Protein AF-A0A4Q1K8P4-F1 (afdb_monomer)

pLDDT: mean 88.23, std 8.04, range [48.81, 95.5]

Secondary structure (DSSP, 8-state):
--HHHHHHHHHHHHHHHS--SS--SSSS---GGGGS-HHHHHHHHHHHHHHHHHHHHHHHHHHHHHHHTT--THHHHHTHHHHHHHHHHHHHHHHHHHHHTT--

Structure (mmCIF, N/CA/C/O backbone):
data_AF-A0A4Q1K8P4-F1
#
_entry.id   AF-A0A4Q1K8P4-F1
#
loop_
_atom_site.group_PDB
_atom_site.id
_atom_site.type_symbol
_atom_site.label_atom_id
_atom_site.label_alt_id
_atom_site.label_comp_id
_atom_site.label_asym_id
_atom_site.label_entity_id
_atom_site.label_seq_id
_atom_site.pdbx_PDB_ins_code
_atom_site.Cartn_x
_atom_site.Cartn_y
_atom_site.Cartn_z
_atom_site.occupancy
_atom_site.B_iso_or_equiv
_atom_site.auth_seq_id
_atom_site.auth_comp_id
_atom_site.auth_asym_id
_atom_site.auth_atom_id
_atom_site.pdbx_PDB_model_num
ATOM 1 N N . MET A 1 1 ? -14.483 -2.656 16.890 1.00 66.88 1 MET A N 1
ATOM 2 C CA . MET A 1 1 ? -13.402 -3.298 16.114 1.00 66.88 1 MET A CA 1
ATOM 3 C C . MET A 1 1 ? -13.846 -3.547 14.675 1.00 66.88 1 MET A C 1
ATOM 5 O O . MET A 1 1 ? -14.722 -4.376 14.443 1.00 66.88 1 MET A O 1
ATOM 9 N N . SER A 1 2 ? -13.265 -2.844 13.701 1.00 81.88 2 SER A N 1
ATOM 10 C CA . SER A 1 2 ? -13.647 -2.989 12.286 1.00 81.88 2 SER A CA 1
ATOM 11 C C . SER A 1 2 ? -13.093 -4.273 11.644 1.00 81.88 2 SER A C 1
ATOM 13 O O . SER A 1 2 ? -11.903 -4.359 11.332 1.00 81.88 2 SER A O 1
ATOM 15 N N . THR A 1 3 ? -13.961 -5.258 11.383 1.00 87.44 3 THR A N 1
ATOM 16 C CA . THR A 1 3 ? -13.620 -6.514 10.677 1.00 87.44 3 THR A CA 1
ATOM 17 C C . THR A 1 3 ? -12.999 -6.259 9.301 1.00 87.44 3 THR A C 1
ATOM 19 O O . THR A 1 3 ? -12.115 -6.999 8.871 1.00 87.44 3 THR A O 1
ATOM 22 N N . LEU A 1 4 ? -13.402 -5.173 8.632 1.00 90.56 4 LEU A N 1
ATOM 23 C CA . LEU A 1 4 ? -12.837 -4.755 7.350 1.00 90.56 4 LEU A CA 1
ATOM 24 C C . LEU A 1 4 ? -11.342 -4.425 7.462 1.00 90.56 4 LEU A C 1
ATOM 26 O O . LEU A 1 4 ? -10.559 -4.878 6.634 1.00 90.56 4 LEU A O 1
ATOM 30 N N . LEU A 1 5 ? -10.928 -3.669 8.485 1.00 90.88 5 LEU A N 1
ATOM 31 C CA . LEU A 1 5 ? -9.518 -3.300 8.670 1.00 90.88 5 LEU A CA 1
ATOM 32 C C . LEU A 1 5 ? -8.650 -4.526 8.968 1.00 90.88 5 LEU A C 1
ATOM 34 O O . LEU A 1 5 ? -7.538 -4.625 8.454 1.00 90.88 5 LEU A O 1
ATOM 38 N N . VAL A 1 6 ? -9.181 -5.482 9.736 1.00 91.62 6 VAL A N 1
ATOM 39 C CA . VAL A 1 6 ? -8.511 -6.764 9.998 1.00 91.62 6 VAL A CA 1
ATOM 40 C C . VAL A 1 6 ? -8.325 -7.548 8.699 1.00 91.62 6 VAL A C 1
ATOM 42 O O . VAL A 1 6 ? -7.225 -8.026 8.425 1.00 91.62 6 VAL A O 1
ATOM 45 N N . PHE A 1 7 ? -9.367 -7.636 7.869 1.00 93.81 7 PHE A N 1
ATOM 46 C CA . PHE A 1 7 ? -9.288 -8.304 6.571 1.00 93.81 7 PHE A CA 1
ATOM 47 C C . PHE A 1 7 ? -8.279 -7.627 5.630 1.00 93.81 7 PHE A C 1
ATOM 49 O O . PHE A 1 7 ? -7.440 -8.306 5.042 1.00 93.81 7 PHE A O 1
ATOM 56 N N . LEU A 1 8 ? -8.307 -6.294 5.527 1.00 93.44 8 LEU A N 1
ATOM 57 C CA . LEU A 1 8 ? -7.380 -5.524 4.691 1.00 93.44 8 LEU A CA 1
ATOM 58 C C . LEU A 1 8 ? -5.923 -5.676 5.148 1.00 93.44 8 LEU A C 1
ATOM 60 O O . LEU A 1 8 ? -5.029 -5.847 4.317 1.00 93.44 8 LEU A O 1
ATOM 64 N N . PHE A 1 9 ? -5.678 -5.664 6.459 1.00 93.56 9 PHE A N 1
ATOM 65 C CA . PHE A 1 9 ? -4.350 -5.912 7.014 1.00 93.56 9 PHE A CA 1
ATOM 66 C C . PHE A 1 9 ? -3.881 -7.353 6.764 1.00 93.56 9 PHE A C 1
ATOM 68 O O . PHE A 1 9 ? -2.738 -7.578 6.371 1.00 93.56 9 PHE A O 1
ATOM 75 N N . GLY A 1 10 ? -4.766 -8.339 6.929 1.00 93.75 10 GLY A N 1
ATOM 76 C CA . GLY A 1 10 ? -4.469 -9.730 6.583 1.00 93.75 10 GLY A CA 1
ATOM 77 C C . GLY A 1 10 ? -4.125 -9.891 5.101 1.00 93.75 10 GLY A C 1
ATOM 78 O O . GLY A 1 10 ? -3.141 -10.541 4.756 1.00 93.75 10 GLY A O 1
ATOM 79 N N . PHE A 1 11 ? -4.873 -9.232 4.217 1.00 92.38 11 PHE A N 1
ATOM 80 C CA . PHE A 1 11 ? -4.609 -9.236 2.780 1.00 92.38 11 PHE A CA 1
ATOM 81 C C . PHE A 1 11 ? -3.239 -8.634 2.429 1.00 92.38 11 PHE A C 1
ATOM 83 O O . PHE A 1 11 ? -2.492 -9.223 1.644 1.00 92.38 11 PHE A O 1
ATOM 90 N N . SER A 1 12 ? -2.857 -7.503 3.034 1.00 93.38 12 SER A N 1
ATOM 91 C CA . SER A 1 12 ? -1.531 -6.909 2.807 1.00 93.38 12 SER A CA 1
ATOM 92 C C . SER A 1 12 ? -0.394 -7.768 3.368 1.00 93.38 12 SER A C 1
ATOM 94 O O . SER A 1 12 ? 0.686 -7.816 2.776 1.00 93.38 12 SER A O 1
ATOM 96 N N . LEU A 1 13 ? -0.641 -8.523 4.438 1.00 94.12 13 LEU A N 1
ATOM 97 C CA . LEU A 1 13 ? 0.300 -9.517 4.947 1.00 94.12 13 LEU A CA 1
ATOM 98 C C . LEU A 1 13 ? 0.497 -10.675 3.955 1.00 94.12 13 LEU A C 1
ATOM 100 O O . LEU A 1 13 ? 1.634 -11.060 3.693 1.00 94.12 13 LEU A O 1
ATOM 104 N N . VAL A 1 14 ? -0.577 -11.183 3.341 1.00 92.94 14 VAL A N 1
ATOM 105 C CA . VAL A 1 14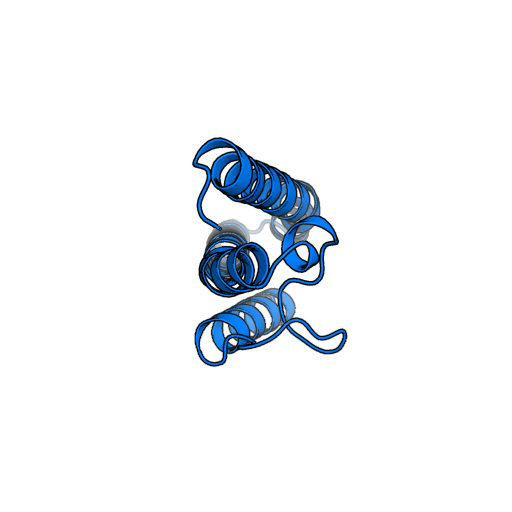 ? -0.482 -12.210 2.285 1.00 92.94 14 VAL A CA 1
ATOM 106 C C . VAL A 1 14 ? 0.332 -11.690 1.098 1.00 92.94 14 VAL A C 1
ATOM 108 O O . VAL A 1 14 ? 1.232 -12.389 0.640 1.00 92.94 14 VAL A O 1
ATOM 111 N N . LEU A 1 15 ? 0.089 -10.448 0.657 1.00 91.12 15 LEU A N 1
ATOM 112 C CA . LEU A 1 15 ? 0.889 -9.766 -0.378 1.00 91.12 15 LEU A CA 1
ATOM 113 C C . LEU A 1 15 ? 2.380 -9.697 -0.052 1.00 91.12 15 LEU A C 1
ATOM 115 O O . LEU A 1 15 ? 3.213 -9.836 -0.946 1.00 91.12 15 LEU A O 1
ATOM 119 N N . LYS A 1 16 ? 2.720 -9.505 1.221 1.00 92.12 16 LYS A N 1
ATOM 120 C CA . LYS A 1 16 ? 4.109 -9.463 1.677 1.00 92.12 16 LYS A CA 1
ATOM 121 C C . LYS A 1 16 ? 4.757 -10.846 1.731 1.00 92.12 16 LYS A C 1
ATOM 123 O O . LYS A 1 16 ? 5.934 -10.971 1.406 1.00 92.12 16 LYS A O 1
ATOM 128 N N . LEU A 1 17 ? 4.020 -11.861 2.181 1.00 91.88 17 LEU A N 1
ATOM 129 C CA . LEU A 1 17 ? 4.542 -13.218 2.371 1.00 91.88 17 LEU A CA 1
ATOM 130 C C . LEU A 1 17 ? 4.654 -13.998 1.062 1.00 91.88 17 LEU A C 1
ATOM 132 O O . LEU A 1 17 ? 5.549 -14.827 0.919 1.00 91.88 17 LEU A O 1
ATOM 136 N N . ILE A 1 18 ? 3.755 -13.738 0.114 1.00 91.25 18 ILE A N 1
ATOM 137 C CA . ILE A 1 18 ? 3.688 -14.444 -1.165 1.00 91.25 18 ILE A CA 1
ATOM 138 C C . ILE A 1 18 ? 3.759 -13.406 -2.293 1.00 91.25 18 ILE A C 1
ATOM 140 O O . ILE A 1 18 ? 2.781 -13.216 -3.009 1.00 91.25 18 ILE A O 1
ATOM 144 N N . PRO A 1 19 ? 4.884 -12.686 -2.471 1.00 88.19 19 PRO A N 1
ATOM 145 C CA . PRO A 1 19 ? 4.977 -11.666 -3.506 1.00 88.19 19 PRO A CA 1
ATOM 146 C C . PRO A 1 19 ? 4.897 -12.305 -4.896 1.00 88.19 19 PRO A C 1
ATOM 148 O O . PRO A 1 19 ? 5.508 -13.342 -5.171 1.00 88.19 19 PRO A O 1
ATOM 151 N N . ALA A 1 20 ? 4.173 -11.663 -5.812 1.00 86.00 20 ALA A N 1
ATOM 152 C CA . ALA A 1 20 ? 4.107 -12.129 -7.189 1.00 86.00 20 ALA A CA 1
ATOM 153 C C . ALA A 1 20 ? 5.486 -12.021 -7.859 1.00 86.00 20 ALA A C 1
ATOM 155 O O . ALA A 1 20 ? 6.020 -10.929 -8.033 1.00 86.00 20 ALA A O 1
ATOM 156 N N . SER A 1 21 ? 6.050 -13.147 -8.289 1.00 79.00 21 SER A N 1
ATOM 157 C CA . SER A 1 21 ? 7.406 -13.200 -8.853 1.00 79.00 21 SER A CA 1
ATOM 158 C C . SER A 1 21 ? 7.518 -12.642 -10.274 1.00 79.00 21 SER A C 1
ATOM 160 O O . SER A 1 21 ? 8.602 -12.222 -10.676 1.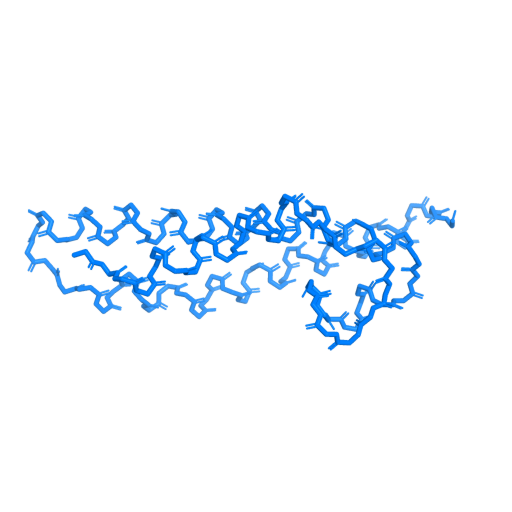00 79.00 21 SER A O 1
ATOM 162 N N . LYS A 1 22 ? 6.413 -12.632 -11.031 1.00 81.75 22 LYS A N 1
ATOM 163 C CA . LYS A 1 22 ? 6.341 -12.144 -12.415 1.00 81.75 22 LYS A CA 1
ATOM 164 C C . LYS A 1 22 ? 5.116 -11.244 -12.623 1.00 81.75 22 LYS A C 1
ATOM 166 O O . LYS A 1 22 ? 4.081 -11.510 -11.993 1.00 81.75 22 LYS A O 1
ATOM 171 N N . PRO A 1 23 ? 5.204 -10.254 -13.537 1.00 83.06 23 PRO A N 1
ATOM 172 C CA . PRO A 1 23 ? 4.064 -9.483 -14.008 1.00 83.06 23 PRO A CA 1
ATOM 173 C C . PRO A 1 23 ? 2.924 -10.406 -14.399 1.00 83.06 23 PRO A C 1
ATOM 175 O O . PRO A 1 23 ? 3.078 -11.313 -15.215 1.00 83.06 23 PRO A O 1
ATOM 178 N N . ASN A 1 24 ? 1.783 -10.186 -13.772 1.00 83.38 24 ASN A N 1
ATOM 179 C CA . ASN A 1 24 ? 0.553 -10.901 -14.056 1.00 83.38 24 ASN A CA 1
ATOM 180 C C . ASN A 1 24 ? -0.626 -9.947 -13.855 1.00 83.38 24 ASN A C 1
ATOM 182 O O . ASN A 1 24 ? -0.452 -8.850 -13.325 1.00 83.38 24 ASN A O 1
ATOM 186 N N . TYR A 1 25 ? -1.820 -10.370 -14.261 1.00 80.25 25 TYR A N 1
ATOM 187 C CA . TYR A 1 25 ? -3.048 -9.576 -14.142 1.00 80.25 25 TYR A CA 1
ATOM 188 C C . TYR A 1 25 ? -3.956 -10.011 -12.983 1.00 80.25 25 TYR A C 1
ATOM 190 O O . TYR A 1 25 ? -5.028 -9.443 -12.811 1.00 80.25 25 TYR A O 1
ATOM 198 N N . PHE A 1 26 ? -3.547 -11.007 -12.194 1.00 79.50 26 PHE A N 1
ATOM 199 C CA . PHE A 1 26 ? -4.404 -11.659 -11.203 1.00 79.50 26 PHE A CA 1
ATOM 200 C C . PHE A 1 26 ? -4.160 -11.169 -9.774 1.00 79.50 26 PHE A C 1
ATOM 202 O O . PHE A 1 26 ? -5.102 -11.076 -8.993 1.00 79.50 26 PHE A O 1
ATOM 209 N N . TYR A 1 27 ? -2.909 -10.885 -9.405 1.00 82.56 27 TYR A N 1
ATOM 210 C CA . TYR A 1 27 ? -2.537 -10.649 -8.012 1.00 82.56 27 TYR A CA 1
ATOM 211 C C . TYR A 1 27 ? -1.267 -9.799 -7.861 1.00 82.56 27 TYR A C 1
ATOM 213 O O . TYR A 1 27 ? -0.374 -9.829 -8.710 1.00 82.56 27 TYR A O 1
ATOM 221 N N . GLY A 1 28 ? -1.193 -9.035 -6.769 1.00 85.00 28 GLY A N 1
ATOM 222 C CA . GLY A 1 28 ? -0.102 -8.110 -6.466 1.00 85.00 28 GLY A CA 1
ATOM 223 C C . GLY A 1 28 ? -0.489 -6.642 -6.656 1.00 85.00 28 GLY A C 1
ATOM 224 O O . GLY A 1 28 ? -1.650 -6.302 -6.867 1.00 85.00 28 GLY A O 1
ATOM 225 N N . TYR A 1 29 ? 0.496 -5.754 -6.608 1.00 85.50 29 TYR A N 1
ATOM 226 C CA . TYR A 1 29 ? 0.369 -4.365 -7.035 1.00 85.50 29 TYR A CA 1
ATOM 227 C C . TYR A 1 29 ? 0.281 -4.283 -8.568 1.00 85.50 29 TYR A C 1
ATOM 229 O O . TYR A 1 29 ? 1.204 -4.694 -9.268 1.00 85.50 29 TYR A O 1
ATOM 237 N N . GLN A 1 30 ? -0.850 -3.804 -9.089 1.00 87.50 30 GLN A N 1
ATOM 238 C CA . GLN A 1 30 ? -1.251 -3.991 -10.494 1.00 87.50 30 GLN A CA 1
ATOM 239 C C . GLN A 1 30 ? -1.151 -2.732 -11.370 1.00 87.50 30 GLN A C 1
ATOM 241 O O . GLN A 1 30 ? -1.553 -2.770 -12.535 1.00 87.50 30 GLN A O 1
ATOM 246 N N . LEU A 1 31 ? -0.636 -1.626 -10.831 1.00 85.25 31 LEU A N 1
ATOM 247 C CA . LEU A 1 31 ? -0.557 -0.359 -11.556 1.00 85.25 31 LEU A CA 1
ATOM 248 C C . LEU A 1 31 ? 0.398 -0.431 -12.753 1.00 85.25 31 LEU A C 1
ATOM 250 O O . LEU A 1 31 ? 1.356 -1.205 -12.760 1.00 85.25 31 LEU A O 1
ATOM 254 N N . GLY A 1 32 ? 0.101 0.366 -13.785 1.00 82.38 32 GLY A N 1
ATOM 255 C CA . GLY A 1 32 ? 0.814 0.328 -15.066 1.00 82.38 32 GLY A CA 1
ATOM 256 C C . GLY A 1 32 ? 2.316 0.572 -14.919 1.00 82.38 32 GLY A C 1
ATOM 257 O O . GLY A 1 32 ? 3.108 -0.158 -15.510 1.00 82.38 32 GLY A O 1
ATOM 258 N N . SER A 1 33 ? 2.700 1.505 -14.047 1.00 83.56 33 SER A N 1
ATOM 259 C CA . SER A 1 33 ? 4.089 1.820 -13.683 1.00 83.56 33 SER A CA 1
ATOM 260 C C . SER A 1 33 ? 4.874 0.606 -13.173 1.00 83.56 33 SER A C 1
ATOM 262 O O . SER A 1 33 ? 6.054 0.450 -13.474 1.00 83.56 33 SER A O 1
ATOM 264 N N . ALA A 1 34 ? 4.224 -0.311 -12.454 1.00 85.06 34 ALA A N 1
ATOM 265 C CA . ALA A 1 34 ? 4.857 -1.525 -11.946 1.00 85.06 34 ALA A CA 1
ATOM 266 C C . ALA A 1 34 ? 5.035 -2.617 -13.010 1.00 85.06 34 ALA A C 1
ATOM 268 O O . ALA A 1 34 ? 5.819 -3.541 -12.812 1.00 85.06 34 ALA A O 1
ATOM 269 N N . LYS A 1 35 ? 4.308 -2.543 -14.129 1.00 86.94 35 LYS A N 1
ATOM 270 C CA . LYS A 1 35 ? 4.346 -3.547 -15.206 1.00 86.94 35 LYS A CA 1
ATOM 271 C C . LYS A 1 35 ? 5.317 -3.196 -16.335 1.00 86.94 35 LYS A C 1
ATOM 273 O O . LYS A 1 35 ? 5.434 -3.980 -17.271 1.00 86.94 35 LYS A O 1
ATOM 278 N N . VAL A 1 36 ? 6.009 -2.058 -16.242 1.00 86.88 36 VAL A N 1
ATOM 279 C CA . VAL A 1 36 ? 6.953 -1.568 -17.263 1.00 86.88 36 VAL A CA 1
ATOM 280 C C . VAL A 1 36 ? 8.128 -2.527 -17.459 1.00 86.88 36 VAL A C 1
ATOM 282 O O . VAL A 1 36 ? 8.496 -2.828 -18.589 1.00 86.88 36 VAL A O 1
ATOM 285 N N . SER A 1 37 ? 8.696 -3.054 -16.371 1.00 86.56 37 SER A N 1
ATOM 286 C CA . SER A 1 37 ? 9.785 -4.033 -16.428 1.00 86.56 37 SER A CA 1
ATOM 287 C C . SER A 1 37 ? 9.708 -5.045 -15.282 1.00 86.56 37 SER A C 1
ATOM 289 O O . SER A 1 37 ? 8.979 -4.861 -14.305 1.00 86.56 37 SER A O 1
ATOM 291 N N . GLN A 1 38 ? 10.482 -6.132 -15.376 1.00 87.88 38 GLN A N 1
ATOM 292 C CA . GLN A 1 38 ? 10.603 -7.114 -14.287 1.00 87.88 38 GLN A CA 1
ATOM 293 C C . GLN A 1 38 ? 11.167 -6.483 -13.006 1.00 87.88 38 GLN A C 1
ATOM 295 O O . GLN A 1 38 ? 10.780 -6.879 -11.906 1.00 87.88 38 GLN A O 1
ATOM 300 N N . VAL A 1 39 ? 12.059 -5.498 -13.141 1.00 87.88 39 VAL A N 1
ATOM 301 C CA . VAL A 1 39 ? 12.642 -4.761 -12.013 1.00 87.88 39 VAL A CA 1
ATOM 302 C C . VAL A 1 39 ? 11.568 -3.930 -11.312 1.00 87.88 39 VAL A C 1
ATOM 304 O O . VAL A 1 39 ? 11.378 -4.077 -10.102 1.00 87.88 39 VAL A O 1
ATOM 307 N N . HIS A 1 40 ? 10.789 -3.154 -12.075 1.00 89.00 40 HIS A N 1
ATOM 308 C CA . HIS A 1 40 ? 9.646 -2.391 -11.558 1.00 89.00 40 HIS A CA 1
ATOM 309 C C . HIS A 1 40 ? 8.663 -3.291 -10.822 1.00 89.00 40 HIS A C 1
ATOM 311 O O . HIS A 1 40 ? 8.234 -2.977 -9.711 1.00 89.00 40 HIS A O 1
ATOM 317 N N . TRP A 1 41 ? 8.363 -4.447 -11.409 1.00 90.81 41 TRP A N 1
ATOM 318 C CA . TRP A 1 41 ? 7.449 -5.409 -10.823 1.00 90.81 41 TRP A CA 1
ATOM 319 C C . TRP A 1 41 ? 7.956 -5.929 -9.481 1.00 90.81 41 TRP A C 1
ATOM 321 O O . TRP A 1 41 ? 7.243 -5.854 -8.481 1.00 90.81 41 TRP A O 1
ATOM 331 N N . LYS A 1 42 ? 9.202 -6.413 -9.427 1.00 90.56 42 LYS A N 1
ATOM 332 C CA . LYS A 1 42 ? 9.802 -6.942 -8.193 1.00 90.56 42 LYS A CA 1
ATOM 333 C C . LYS A 1 42 ? 9.835 -5.896 -7.085 1.00 90.56 42 LYS A C 1
ATOM 335 O O . LYS A 1 42 ? 9.453 -6.197 -5.955 1.00 90.56 42 LYS A O 1
ATOM 340 N N . ILE A 1 43 ? 10.247 -4.670 -7.405 1.00 91.31 43 ILE A N 1
ATOM 341 C CA . ILE A 1 43 ? 10.278 -3.566 -6.438 1.00 91.31 43 ILE A CA 1
ATOM 342 C C . ILE A 1 43 ? 8.862 -3.248 -5.966 1.00 91.31 43 ILE A C 1
ATOM 344 O O . ILE A 1 43 ? 8.629 -3.113 -4.763 1.00 91.31 43 ILE A O 1
ATOM 348 N N . ALA A 1 44 ? 7.902 -3.186 -6.887 1.00 92.56 44 ALA A N 1
ATOM 349 C CA . ALA A 1 44 ? 6.533 -2.865 -6.544 1.00 92.56 44 ALA A CA 1
ATOM 350 C C . ALA A 1 44 ? 5.916 -3.898 -5.593 1.00 92.56 44 ALA A C 1
ATOM 352 O O . ALA A 1 44 ? 5.336 -3.523 -4.574 1.00 92.56 44 ALA A O 1
ATOM 353 N N . GLN A 1 45 ? 6.096 -5.192 -5.876 1.00 93.19 45 GLN A N 1
ATOM 354 C CA . GLN A 1 45 ? 5.596 -6.266 -5.014 1.00 93.19 45 GLN A CA 1
ATOM 355 C C . GLN A 1 45 ? 6.330 -6.353 -3.673 1.00 93.19 45 GLN A C 1
ATOM 357 O O . GLN A 1 45 ? 5.734 -6.773 -2.689 1.00 93.19 45 GLN A O 1
ATOM 362 N N . ALA A 1 46 ? 7.595 -5.936 -3.597 1.00 91.69 46 ALA A N 1
ATOM 363 C CA . ALA A 1 46 ? 8.336 -5.909 -2.337 1.00 91.69 46 ALA A CA 1
ATOM 364 C C . ALA A 1 46 ? 7.929 -4.732 -1.432 1.00 91.69 46 ALA A C 1
ATOM 366 O O . ALA A 1 46 ? 7.943 -4.849 -0.205 1.00 91.69 46 ALA A O 1
ATOM 367 N N . VAL A 1 47 ? 7.584 -3.583 -2.022 1.00 92.62 47 VAL A N 1
ATOM 368 C CA . VAL A 1 47 ? 7.377 -2.326 -1.285 1.00 92.62 47 VAL A CA 1
ATOM 369 C C . VAL A 1 47 ? 5.901 -2.039 -1.014 1.00 92.62 47 VAL A C 1
ATOM 371 O O . VAL A 1 47 ? 5.560 -1.687 0.118 1.00 92.62 47 VAL A O 1
ATOM 374 N N . ALA A 1 48 ? 5.016 -2.227 -1.997 1.00 93.62 48 ALA A N 1
ATOM 375 C CA . ALA A 1 48 ? 3.594 -1.902 -1.862 1.00 93.62 48 ALA A CA 1
ATOM 376 C C . ALA A 1 48 ? 2.916 -2.568 -0.650 1.00 93.62 48 ALA A C 1
ATOM 378 O O . ALA A 1 48 ? 2.176 -1.873 0.054 1.00 93.62 48 ALA A O 1
ATOM 379 N N . PRO A 1 49 ? 3.183 -3.851 -0.322 1.00 94.50 49 PRO A N 1
ATOM 380 C CA . PRO A 1 49 ? 2.572 -4.482 0.844 1.00 94.50 49 PRO A CA 1
ATOM 381 C C . PRO A 1 49 ? 2.940 -3.776 2.150 1.00 94.50 49 PRO A C 1
ATOM 383 O O . PRO A 1 49 ? 2.091 -3.643 3.023 1.00 94.50 49 PRO A O 1
ATOM 386 N N . ASN A 1 50 ? 4.163 -3.248 2.273 1.00 95.12 50 ASN A N 1
ATOM 387 C CA . ASN A 1 50 ? 4.582 -2.512 3.469 1.00 95.12 50 ASN A CA 1
ATOM 388 C C . ASN A 1 50 ? 3.812 -1.196 3.623 1.00 95.12 50 ASN A C 1
ATOM 390 O O . ASN A 1 50 ? 3.389 -0.868 4.729 1.00 95.12 50 ASN A O 1
ATOM 394 N N . TYR A 1 51 ? 3.590 -0.462 2.529 1.00 95.06 51 TYR A N 1
ATOM 395 C CA . TYR A 1 51 ? 2.786 0.761 2.567 1.00 95.06 51 TYR A CA 1
ATOM 396 C C . TYR A 1 51 ? 1.318 0.480 2.899 1.00 95.06 51 TYR A C 1
ATOM 398 O O . TYR A 1 51 ? 0.725 1.199 3.702 1.00 95.06 51 TYR A O 1
ATOM 406 N N . LEU A 1 52 ? 0.748 -0.596 2.353 1.00 94.69 52 LEU A N 1
ATOM 407 C CA . LEU A 1 52 ? -0.613 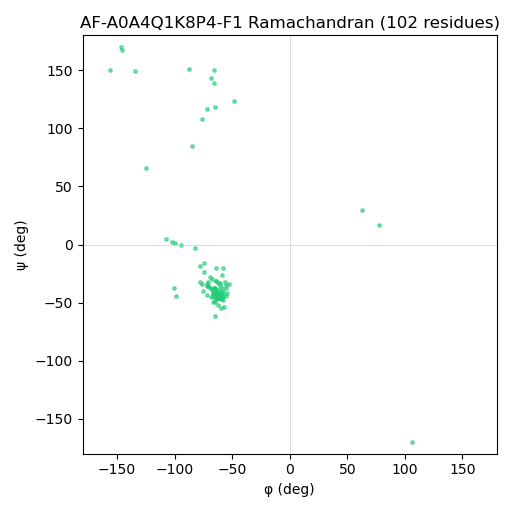-1.025 2.680 1.00 94.69 52 LEU A CA 1
ATOM 408 C C . LEU A 1 52 ? -0.732 -1.483 4.139 1.00 94.69 52 LEU A C 1
ATOM 410 O O . LEU A 1 52 ? -1.660 -1.081 4.832 1.00 94.69 52 LEU A O 1
ATOM 414 N N . MET A 1 53 ? 0.222 -2.273 4.637 1.00 95.00 53 MET A N 1
ATOM 415 C CA . MET A 1 53 ? 0.283 -2.666 6.049 1.00 95.00 53 MET A CA 1
ATOM 416 C C . MET A 1 53 ? 0.393 -1.452 6.973 1.00 95.00 53 MET A C 1
ATOM 418 O O . MET A 1 53 ? -0.294 -1.411 7.989 1.00 95.00 53 MET A O 1
ATOM 422 N N . ALA A 1 54 ? 1.219 -0.460 6.629 1.00 95.50 54 ALA A N 1
ATOM 423 C CA . ALA A 1 54 ? 1.348 0.767 7.410 1.00 95.50 54 ALA A CA 1
ATOM 424 C C . ALA A 1 54 ? 0.031 1.554 7.440 1.00 95.50 54 ALA A C 1
ATOM 426 O O . ALA A 1 54 ? -0.410 1.954 8.516 1.00 95.50 54 ALA A O 1
ATOM 427 N N . LEU A 1 55 ? -0.629 1.713 6.287 1.00 95.31 55 LEU A N 1
ATOM 428 C CA . LEU A 1 55 ? -1.932 2.369 6.192 1.00 95.31 55 LEU A CA 1
ATOM 429 C C . LEU A 1 55 ? -2.984 1.649 7.044 1.00 95.31 55 LEU A C 1
ATOM 431 O O . LEU A 1 55 ? -3.607 2.266 7.903 1.00 95.31 55 LEU A O 1
ATOM 435 N N . TYR A 1 56 ? -3.166 0.345 6.840 1.00 94.56 56 TYR A N 1
ATOM 436 C CA . TYR A 1 56 ? -4.206 -0.416 7.534 1.00 94.56 56 TYR A CA 1
ATOM 437 C C . TYR A 1 56 ? -3.907 -0.591 9.023 1.00 94.56 56 TYR A C 1
ATOM 439 O O . TYR A 1 56 ? -4.822 -0.498 9.836 1.00 94.56 56 TYR A O 1
ATOM 447 N N . GLY A 1 57 ? -2.640 -0.779 9.396 1.00 93.44 57 GLY A N 1
ATOM 448 C CA . GLY A 1 57 ? -2.210 -0.839 10.792 1.00 93.44 57 GLY A CA 1
ATOM 449 C C . GLY A 1 57 ? -2.430 0.489 11.517 1.00 93.44 57 GLY A C 1
ATOM 450 O O . GLY A 1 57 ? -2.946 0.500 12.634 1.00 93.44 57 GLY A O 1
ATOM 451 N N . PHE A 1 58 ? -2.128 1.615 10.863 1.00 93.88 58 PHE A N 1
ATOM 452 C CA . PHE A 1 58 ? -2.422 2.943 11.400 1.00 93.88 58 PHE A CA 1
ATOM 453 C C . PHE A 1 58 ? -3.931 3.180 11.535 1.00 93.88 58 PHE A C 1
ATOM 455 O O . PHE A 1 58 ? -4.391 3.576 12.605 1.00 93.88 58 PHE A O 1
ATOM 462 N N . SER A 1 59 ? -4.718 2.880 10.496 1.00 93.69 59 SER A N 1
ATOM 463 C CA . SER A 1 59 ? -6.182 2.985 10.543 1.00 93.69 59 SER A CA 1
ATOM 464 C C . SER A 1 59 ? -6.788 2.108 11.637 1.00 93.69 59 SER A C 1
ATOM 466 O O . SER A 1 59 ? -7.734 2.532 12.295 1.00 93.69 59 SER A O 1
ATOM 468 N N . PHE A 1 60 ? -6.242 0.912 11.865 1.00 91.81 60 PHE A N 1
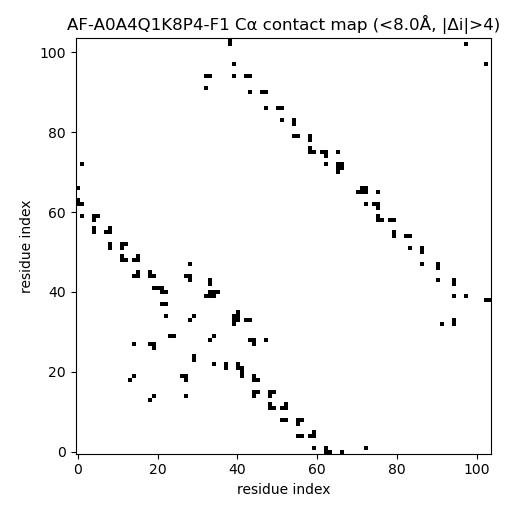ATOM 469 C CA . PHE A 1 60 ? -6.663 0.023 12.945 1.00 91.81 60 PHE A CA 1
ATOM 470 C C . PHE A 1 60 ? -6.365 0.623 14.324 1.00 91.81 60 PHE A C 1
ATOM 472 O O . PHE A 1 60 ? -7.262 0.701 15.162 1.00 91.81 60 PHE A O 1
ATOM 479 N N . GLY A 1 61 ? -5.138 1.106 14.546 1.00 91.56 61 GLY A N 1
ATOM 480 C CA . GLY A 1 61 ? -4.760 1.763 15.800 1.00 91.56 61 GLY A CA 1
ATOM 481 C C . GLY A 1 61 ? -5.596 3.014 16.081 1.00 91.56 61 GLY A C 1
ATOM 482 O O . GLY A 1 61 ? -6.061 3.209 17.203 1.00 91.56 61 GLY A O 1
ATOM 483 N N . LEU A 1 62 ? -5.858 3.825 15.052 1.00 91.88 62 LEU A N 1
ATOM 484 C CA . LEU A 1 62 ? -6.724 4.993 15.170 1.00 91.88 62 LEU A CA 1
ATOM 485 C C . LEU A 1 62 ? -8.176 4.601 15.454 1.00 91.88 62 LEU A C 1
ATOM 487 O O . LEU A 1 62 ? -8.801 5.210 16.314 1.00 91.88 62 LEU A O 1
ATOM 491 N N . ASN A 1 63 ? -8.715 3.592 14.762 1.00 92.44 63 ASN A N 1
ATOM 492 C CA . ASN A 1 63 ? -10.066 3.092 15.011 1.00 92.44 63 ASN A CA 1
ATOM 493 C C . ASN A 1 63 ? -10.217 2.638 16.464 1.00 92.44 63 ASN A C 1
ATOM 495 O O . ASN A 1 63 ? -11.154 3.064 17.131 1.00 92.44 63 ASN A O 1
ATOM 499 N N . TRP A 1 64 ? -9.264 1.853 16.968 1.00 91.19 64 TRP A N 1
ATOM 500 C CA . TRP A 1 64 ? -9.267 1.422 18.360 1.00 91.19 64 TRP A CA 1
ATOM 501 C C . TRP A 1 64 ? -9.214 2.618 19.320 1.00 91.19 64 TRP A C 1
ATOM 503 O O . TRP A 1 64 ? -10.035 2.707 20.230 1.00 91.19 64 TRP A O 1
ATOM 513 N N . PHE A 1 65 ? -8.319 3.583 19.089 1.00 92.12 65 PHE A N 1
ATOM 514 C CA . PHE A 1 65 ? -8.234 4.794 19.908 1.00 92.12 65 PHE A CA 1
ATOM 515 C C . PHE A 1 65 ? -9.546 5.595 19.912 1.00 92.12 65 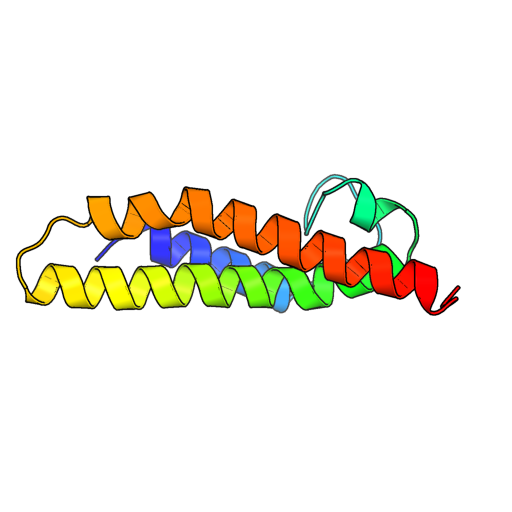PHE A C 1
ATOM 517 O O . PHE A 1 65 ? -10.026 5.986 20.975 1.00 92.12 65 PHE A O 1
ATOM 524 N N . LEU A 1 66 ? -10.157 5.806 18.746 1.00 92.19 66 LEU A N 1
ATOM 525 C CA . LEU A 1 66 ? -11.429 6.515 18.610 1.00 92.19 66 LEU A CA 1
ATOM 526 C C . LEU A 1 66 ? -12.574 5.786 19.325 1.00 92.19 66 LEU A C 1
ATOM 528 O O . LEU A 1 66 ? -13.336 6.433 20.044 1.00 92.19 66 LEU A O 1
ATOM 532 N N . GLU A 1 67 ? -12.635 4.455 19.220 1.00 90.69 67 GLU A N 1
ATOM 533 C CA . GLU A 1 67 ? -13.603 3.626 19.951 1.00 90.69 67 GLU A CA 1
ATOM 534 C C . GLU A 1 67 ? -13.457 3.809 21.472 1.00 90.69 67 GLU A C 1
ATOM 536 O O . GLU A 1 67 ? -14.460 3.993 22.160 1.00 90.69 67 GLU A O 1
ATOM 541 N N . THR A 1 68 ? -12.229 3.872 22.012 1.00 91.75 68 THR A N 1
ATOM 542 C CA . THR A 1 68 ? -12.023 4.121 23.460 1.00 91.75 68 THR A CA 1
ATOM 543 C C . THR A 1 68 ? -12.505 5.497 23.926 1.00 91.75 68 THR A C 1
ATOM 545 O O . THR A 1 68 ? -12.728 5.708 25.118 1.00 91.75 68 THR A O 1
ATOM 548 N N . LYS A 1 69 ? -12.657 6.445 22.999 1.00 92.88 69 LYS A N 1
ATOM 549 C CA . LYS A 1 69 ? -13.136 7.809 23.252 1.00 92.88 69 LYS A CA 1
ATOM 550 C C . LYS A 1 69 ? -14.616 7.995 22.903 1.00 92.88 69 LYS A C 1
ATOM 552 O O . LYS A 1 69 ? -15.127 9.098 23.070 1.00 92.88 69 LYS A O 1
ATOM 557 N N . GLY A 1 70 ? -15.299 6.941 22.449 1.00 91.81 70 GLY A N 1
ATOM 558 C CA . GLY A 1 70 ? -16.713 6.979 22.069 1.00 91.81 70 GLY A CA 1
ATOM 559 C C . GLY A 1 70 ? -16.990 7.617 20.704 1.00 91.81 70 GLY A C 1
ATOM 560 O O . GL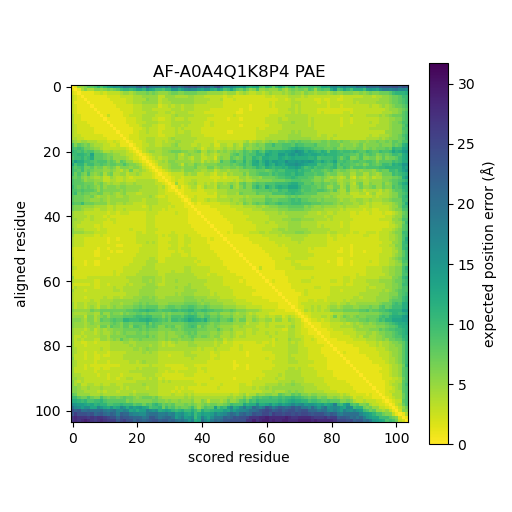Y A 1 70 ? -18.129 7.994 20.440 1.00 91.81 70 GLY A O 1
ATOM 561 N N . TYR A 1 71 ? -15.978 7.759 19.843 1.00 89.19 71 TYR A N 1
ATOM 562 C CA . TYR A 1 71 ? -16.156 8.246 18.472 1.00 89.19 71 TYR A CA 1
ATOM 563 C C . TYR A 1 71 ? -16.481 7.103 17.504 1.00 89.19 71 TYR A C 1
ATOM 565 O O . TYR A 1 71 ? -16.041 5.968 17.681 1.00 89.19 71 TYR A O 1
ATOM 573 N N . ASP A 1 72 ? -17.215 7.434 16.440 1.00 86.81 72 ASP A N 1
ATOM 574 C CA . ASP A 1 72 ? -17.589 6.488 15.389 1.00 86.81 72 ASP A CA 1
ATOM 575 C C . ASP A 1 72 ? -16.370 6.041 14.556 1.00 86.81 72 ASP A C 1
ATOM 577 O O . ASP A 1 72 ? -15.471 6.825 14.228 1.00 86.81 72 ASP A O 1
ATOM 581 N N . ALA A 1 73 ? -16.380 4.771 14.156 1.00 81.75 73 ALA A N 1
ATOM 582 C CA . ALA A 1 73 ? -15.419 4.161 13.250 1.00 81.75 73 ALA A CA 1
ATOM 583 C C . ALA A 1 73 ? -15.342 4.846 11.874 1.00 81.75 73 ALA A C 1
ATOM 585 O O . ALA A 1 73 ? -14.320 4.709 11.190 1.00 81.75 73 ALA A O 1
ATOM 586 N N . VAL A 1 74 ? -16.374 5.599 11.471 1.00 86.31 74 VAL A N 1
ATOM 587 C CA . VAL A 1 74 ? -16.433 6.297 10.177 1.00 86.31 74 VAL A CA 1
ATOM 588 C C . VAL A 1 74 ? -15.207 7.184 9.928 1.00 86.31 74 VAL A C 1
ATOM 590 O O . VAL A 1 74 ? -14.712 7.250 8.805 1.00 86.31 74 VAL A O 1
ATOM 593 N N . TRP A 1 75 ? -14.648 7.792 10.978 1.00 84.31 75 TRP A N 1
ATOM 594 C CA . TRP A 1 75 ? -13.475 8.666 10.879 1.00 84.31 75 TRP A CA 1
ATOM 595 C C . TRP A 1 75 ? -12.197 7.907 10.515 1.00 84.31 75 TRP A C 1
ATOM 597 O O . TRP A 1 75 ? -11.393 8.386 9.717 1.00 84.31 75 TRP A O 1
ATOM 607 N N . ALA A 1 76 ? -12.021 6.698 11.052 1.00 86.06 76 ALA A N 1
ATOM 608 C CA . ALA A 1 76 ? -10.886 5.851 10.702 1.00 86.06 76 ALA A CA 1
ATOM 609 C C . ALA A 1 76 ? -11.017 5.289 9.277 1.00 86.06 76 ALA A C 1
ATOM 611 O O . ALA A 1 76 ? -10.016 5.148 8.572 1.00 86.06 76 ALA A O 1
ATOM 612 N N . LEU A 1 77 ? -12.248 5.007 8.836 1.00 86.62 77 LEU A N 1
ATOM 613 C CA . LEU A 1 77 ? -12.535 4.557 7.472 1.00 86.62 77 LEU A CA 1
ATOM 614 C C . LEU A 1 77 ? -12.356 5.678 6.442 1.00 86.62 77 LEU A C 1
ATOM 616 O O . LEU A 1 77 ? -11.846 5.423 5.351 1.00 86.62 77 LEU A O 1
ATOM 620 N N . ALA A 1 78 ? -12.695 6.920 6.796 1.00 89.75 78 ALA A N 1
ATOM 621 C CA . ALA A 1 78 ? -12.510 8.085 5.934 1.00 89.75 78 ALA A CA 1
ATOM 622 C C . ALA A 1 78 ? -11.041 8.293 5.523 1.00 89.75 78 ALA A C 1
ATOM 624 O O . ALA A 1 78 ? -10.780 8.813 4.441 1.00 89.75 78 ALA A O 1
ATOM 625 N N . LEU A 1 79 ? -10.078 7.832 6.333 1.00 88.62 79 LEU A N 1
ATOM 626 C CA . LEU A 1 79 ? -8.647 7.903 6.018 1.00 88.62 79 LEU A CA 1
ATOM 627 C C . LEU A 1 79 ? -8.181 6.895 4.963 1.00 88.62 79 LEU A C 1
ATOM 629 O O . LEU A 1 79 ? -7.098 7.071 4.405 1.00 88.62 79 LEU A O 1
ATOM 633 N N . LEU A 1 80 ? -8.967 5.861 4.652 1.00 91.69 80 LEU A N 1
ATOM 634 C CA . LEU A 1 80 ? -8.567 4.856 3.665 1.00 91.69 80 LEU A CA 1
ATOM 635 C C . LEU A 1 80 ? -8.450 5.456 2.258 1.00 91.69 80 LEU A C 1
ATOM 637 O O . LEU A 1 80 ? -7.524 5.115 1.526 1.00 91.69 80 LEU A O 1
ATOM 641 N N . LEU A 1 81 ? -9.332 6.386 1.886 1.00 92.12 81 LEU A N 1
ATOM 642 C CA . LEU A 1 81 ? -9.272 7.067 0.588 1.00 92.12 81 LEU A CA 1
ATOM 643 C C . LEU A 1 81 ? -8.007 7.933 0.425 1.00 92.12 81 LEU A C 1
ATOM 645 O O . LEU A 1 81 ? -7.195 7.628 -0.446 1.00 92.12 81 LEU A O 1
ATOM 649 N N . PRO A 1 82 ? -7.755 8.967 1.250 1.00 94.94 82 PRO A N 1
ATOM 650 C CA . PRO A 1 82 ? -6.533 9.760 1.121 1.00 94.94 82 PRO A CA 1
ATOM 651 C C . PRO A 1 82 ? -5.275 8.923 1.390 1.00 94.94 82 PRO A C 1
ATOM 653 O O . PRO A 1 82 ? -4.242 9.144 0.764 1.00 94.94 82 PRO A O 1
ATOM 656 N N . GLY A 1 83 ? -5.361 7.919 2.266 1.00 94.12 83 GLY A N 1
ATOM 657 C CA . GLY A 1 83 ? -4.272 6.991 2.534 1.00 94.12 83 GLY A CA 1
ATOM 658 C C . GLY A 1 83 ? -3.892 6.150 1.318 1.00 94.12 83 GLY A C 1
ATOM 659 O O . GLY A 1 83 ? -2.713 6.038 1.001 1.00 94.12 83 GLY A O 1
ATOM 660 N N . THR A 1 84 ? -4.863 5.599 0.589 1.00 92.75 84 THR A N 1
ATOM 661 C CA . THR A 1 84 ? -4.588 4.844 -0.648 1.00 92.75 84 THR A CA 1
ATOM 662 C C . THR A 1 84 ? -4.016 5.733 -1.749 1.00 92.75 84 THR A C 1
ATOM 664 O O . THR A 1 84 ? -3.080 5.315 -2.431 1.00 92.75 84 THR A O 1
ATOM 667 N N . VAL A 1 85 ? -4.486 6.979 -1.874 1.00 94.19 85 VAL A N 1
ATOM 668 C CA . VAL A 1 85 ? -3.880 7.977 -2.776 1.00 94.19 85 VAL A CA 1
ATOM 669 C C . VAL A 1 85 ? -2.430 8.266 -2.380 1.00 94.19 85 VAL A C 1
ATOM 671 O O . VAL A 1 85 ? -1.554 8.328 -3.241 1.00 94.19 85 VAL A O 1
ATOM 674 N N . LEU A 1 86 ? -2.135 8.388 -1.084 1.00 94.94 86 LEU A N 1
ATOM 675 C CA . LEU A 1 86 ? -0.764 8.564 -0.609 1.00 94.94 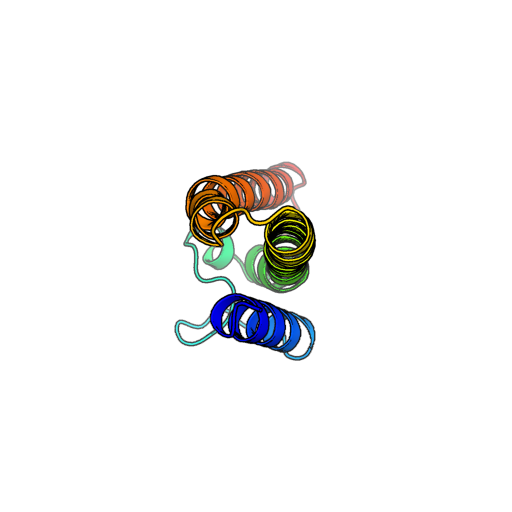86 LEU A CA 1
ATOM 676 C C . LEU A 1 86 ? 0.112 7.350 -0.950 1.00 94.94 86 LEU A C 1
ATOM 678 O O . LEU A 1 86 ? 1.220 7.530 -1.451 1.00 94.94 86 LEU A O 1
ATOM 682 N N . VAL A 1 87 ? -0.382 6.125 -0.738 1.00 94.44 87 VAL A N 1
ATOM 683 C CA . VAL A 1 87 ? 0.325 4.894 -1.134 1.00 94.44 87 VAL A CA 1
ATOM 684 C C . VAL A 1 87 ? 0.615 4.897 -2.634 1.00 94.44 87 VAL A C 1
ATOM 686 O O . VAL A 1 87 ? 1.735 4.583 -3.032 1.00 94.44 87 VAL A O 1
ATOM 689 N N . TYR A 1 88 ? -0.353 5.298 -3.460 1.00 93.00 88 TYR A N 1
ATOM 690 C CA . TYR A 1 88 ? -0.159 5.457 -4.900 1.00 93.00 88 TYR A CA 1
ATOM 691 C C . TYR A 1 88 ? 0.987 6.429 -5.216 1.00 93.00 88 TYR A C 1
ATOM 693 O O . TYR A 1 88 ? 1.942 6.045 -5.886 1.00 93.00 88 TYR A O 1
ATOM 701 N N . ILE A 1 89 ? 0.951 7.648 -4.669 1.00 94.00 89 ILE A N 1
ATOM 702 C CA . ILE A 1 89 ? 1.982 8.671 -4.914 1.00 94.00 89 ILE A CA 1
ATOM 703 C C . ILE A 1 89 ? 3.368 8.189 -4.463 1.00 94.00 89 ILE A C 1
ATOM 705 O O . ILE A 1 89 ? 4.359 8.410 -5.160 1.00 94.00 89 ILE A O 1
ATOM 709 N N . LEU A 1 90 ? 3.459 7.539 -3.300 1.00 94.06 90 LEU A N 1
ATOM 710 C CA . LEU A 1 90 ? 4.722 7.008 -2.782 1.00 94.06 90 LEU A CA 1
ATOM 711 C C . LEU A 1 90 ? 5.290 5.908 -3.682 1.00 94.06 90 LEU A C 1
ATOM 713 O O . LEU A 1 90 ? 6.499 5.875 -3.909 1.00 94.06 90 LEU A O 1
ATOM 717 N N . MET A 1 91 ? 4.433 5.0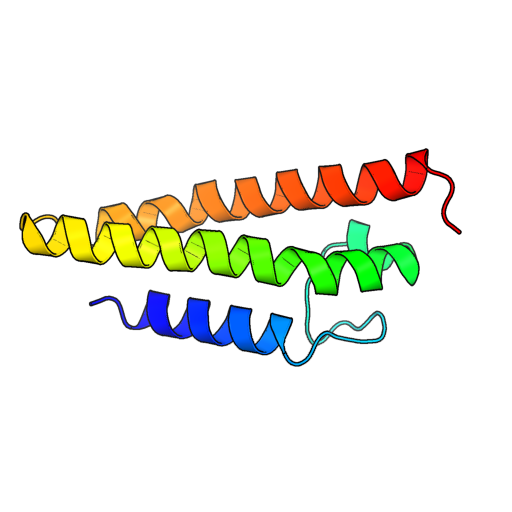41 -4.216 1.00 93.94 91 MET A N 1
ATOM 718 C CA . MET A 1 91 ? 4.839 3.995 -5.150 1.00 93.94 91 MET A CA 1
ATOM 719 C C . MET A 1 91 ? 5.293 4.560 -6.492 1.00 93.94 91 MET A C 1
ATOM 721 O O . MET A 1 91 ? 6.358 4.173 -6.961 1.00 93.94 91 MET A O 1
ATOM 725 N N . GLU A 1 92 ? 4.559 5.513 -7.068 1.00 91.44 92 GLU A N 1
ATOM 726 C CA . GLU A 1 92 ? 4.963 6.178 -8.314 1.00 91.44 92 GLU A CA 1
ATOM 727 C C . GLU A 1 92 ? 6.319 6.874 -8.158 1.00 91.44 92 GLU A C 1
ATOM 729 O O . GLU A 1 92 ? 7.214 6.677 -8.974 1.00 91.44 92 GLU A O 1
ATOM 734 N N . ARG A 1 93 ? 6.533 7.598 -7.050 1.00 90.44 93 ARG A N 1
ATOM 735 C CA . ARG A 1 93 ? 7.841 8.202 -6.735 1.00 90.44 93 ARG A CA 1
ATOM 736 C C . ARG A 1 93 ? 8.948 7.171 -6.543 1.00 90.44 93 ARG A C 1
ATOM 738 O O . ARG A 1 93 ? 10.113 7.462 -6.800 1.00 90.44 93 ARG A O 1
ATOM 745 N N . ARG A 1 94 ? 8.624 5.991 -6.012 1.00 89.69 94 ARG A N 1
ATOM 746 C CA . ARG A 1 94 ? 9.606 4.920 -5.823 1.00 89.69 94 ARG A CA 1
ATOM 747 C C . ARG A 1 94 ? 9.999 4.311 -7.162 1.00 89.69 94 ARG A C 1
ATOM 749 O O . ARG A 1 94 ? 11.180 4.074 -7.369 1.00 89.69 94 ARG A O 1
ATOM 756 N N . LEU A 1 95 ? 9.027 4.074 -8.037 1.00 89.12 95 LEU A N 1
ATOM 757 C CA . LEU A 1 95 ? 9.238 3.499 -9.362 1.00 89.12 95 LEU A CA 1
ATOM 758 C C . LEU A 1 95 ? 9.913 4.493 -10.314 1.00 89.12 95 LEU A C 1
ATOM 760 O O . LEU A 1 95 ? 10.791 4.094 -11.068 1.00 89.12 95 LEU A O 1
ATOM 764 N N . SER A 1 96 ? 9.608 5.791 -10.232 1.00 88.12 96 SER A N 1
ATOM 765 C CA . SER A 1 96 ? 10.281 6.806 -11.054 1.00 88.12 96 SER A CA 1
ATOM 766 C C . SER A 1 96 ? 11.788 6.868 -10.791 1.00 88.12 96 SER A C 1
ATOM 768 O O . SER A 1 96 ? 12.563 6.974 -11.733 1.00 88.12 96 SER A O 1
ATOM 770 N N . ARG A 1 97 ? 12.218 6.710 -9.532 1.00 86.00 97 ARG A N 1
ATOM 7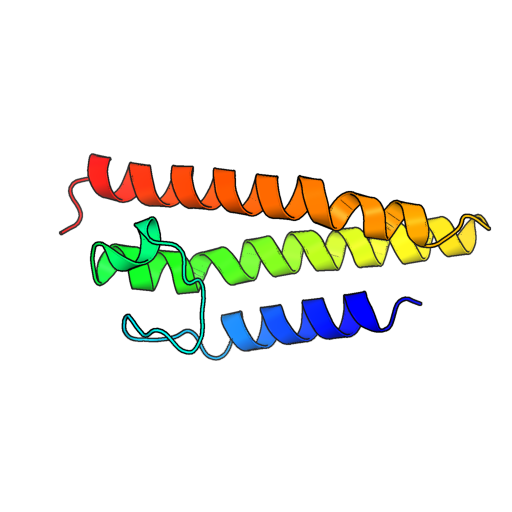71 C CA . ARG A 1 97 ? 13.648 6.660 -9.174 1.00 86.00 97 ARG A CA 1
ATOM 772 C C . ARG A 1 97 ? 14.378 5.467 -9.780 1.00 86.00 97 ARG A C 1
ATOM 774 O O . ARG A 1 97 ? 15.549 5.582 -10.100 1.00 86.00 97 ARG A O 1
ATOM 781 N N . VAL A 1 98 ? 13.689 4.343 -9.979 1.00 83.44 98 VAL A N 1
ATOM 782 C CA . VAL A 1 98 ? 14.278 3.162 -10.633 1.00 83.44 98 VAL A CA 1
ATOM 783 C C . VAL A 1 98 ? 14.633 3.476 -12.087 1.00 83.44 98 VAL A C 1
ATOM 785 O O . VAL A 1 98 ? 15.686 3.058 -12.555 1.00 83.44 98 VAL A O 1
ATOM 788 N N . ASN A 1 99 ? 13.794 4.260 -12.775 1.00 76.00 99 ASN A N 1
ATOM 789 C CA . ASN A 1 99 ? 14.083 4.733 -14.132 1.00 76.00 99 ASN A CA 1
ATOM 790 C C . ASN A 1 99 ? 15.260 5.719 -14.166 1.00 76.00 99 ASN A C 1
ATOM 792 O O . ASN A 1 99 ? 16.058 5.686 -15.095 1.00 76.00 99 ASN A O 1
ATOM 796 N N . GLU A 1 100 ? 15.372 6.594 -13.163 1.00 72.69 100 GLU A N 1
ATOM 797 C CA . GLU A 1 100 ? 16.459 7.581 -13.061 1.00 72.69 100 GLU A CA 1
ATOM 798 C C . GLU A 1 100 ? 17.813 6.938 -12.718 1.00 72.69 100 GLU A C 1
ATOM 800 O O . GLU A 1 100 ? 18.852 7.416 -13.166 1.00 72.69 100 GLU A O 1
ATOM 805 N N . GLU A 1 101 ? 17.810 5.847 -11.948 1.00 68.62 101 GLU A N 1
ATOM 806 C CA . GLU A 1 101 ? 19.021 5.137 -11.515 1.00 68.62 101 GLU A CA 1
ATOM 807 C C . GLU A 1 101 ? 19.573 4.156 -12.571 1.00 68.62 101 GLU A C 1
ATOM 809 O O . GLU A 1 101 ? 20.635 3.574 -12.356 1.00 68.62 101 GLU A O 1
ATOM 814 N N . GLY A 1 102 ? 18.901 3.983 -13.718 1.00 58.53 102 GLY A N 1
ATOM 815 C CA . GLY A 1 102 ? 19.394 3.154 -14.828 1.00 58.53 102 GLY A CA 1
ATOM 816 C C . GLY A 1 102 ? 19.557 1.670 -14.478 1.00 58.53 102 GLY A C 1
ATOM 817 O O . GLY A 1 102 ? 20.441 1.001 -15.012 1.00 58.53 102 GLY A O 1
ATOM 818 N N . VAL A 1 103 ? 18.747 1.161 -13.545 1.00 55.81 103 VAL A N 1
ATOM 819 C CA . VAL A 1 103 ? 18.773 -0.250 -13.138 1.00 55.81 103 VAL A CA 1
ATOM 820 C C . VAL A 1 103 ? 17.908 -1.061 -14.109 1.00 55.81 103 VAL A C 1
ATOM 822 O O . VAL A 1 103 ? 16.722 -1.285 -13.851 1.00 55.81 103 VAL A O 1
ATOM 825 N N . ASP A 1 104 ? 18.511 -1.455 -15.233 1.00 48.81 104 ASP A N 1
ATOM 826 C CA . ASP A 1 104 ? 17.958 -2.424 -16.196 1.00 48.81 104 ASP A CA 1
ATOM 827 C C . ASP A 1 104 ? 17.999 -3.873 -15.668 1.00 48.81 104 ASP A C 1
ATOM 829 O O . ASP A 1 104 ? 19.051 -4.305 -15.136 1.00 48.81 104 ASP A O 1
#

Solvent-accessible surface area (backbone atoms only — not comparable to full-atom values): 5808 Å² total; per-residue (Å²): 134,64,67,65,45,55,51,54,31,52,51,22,48,48,38,57,76,59,48,48,89,60,85,60,93,84,67,66,74,75,53,70,77,28,62,73,41,74,62,36,25,48,52,37,26,68,45,50,24,55,51,46,33,50,49,31,50,50,36,45,52,46,30,53,54,34,50,77,71,74,45,68,58,64,65,35,56,61,46,51,60,63,44,52,54,48,47,49,54,54,49,52,59,54,51,51,49,46,66,74,67,68,71,126

Radius of gyration: 15.5 Å; Cα contacts (8 Å, |Δi|>4): 97; chains: 1; bounding box: 37×24×41 Å

Sequence (104 aa):
MSTLLVFLFGFSLVLKLIPASKPNYFYGYQLGSAKVSQVHWKIAQAVAPNYLMALYGFSFGLNWFLETKGYDAVWALALLLPGTVLVYILMERRLSRVNEEGVD

Mean predicted aligned error: 4.94 Å

Foldseek 3Di:
DDPVLVVQLVLLVCLQVPPDQADDCPDADPDPLCNPDSVSVVVRSNPLSVLSNVLSVVLVVVLVVCVVVVHDSVVSVVSVVVSVVVSVVVSNVVSVVCVVVPPD

Organism: NCBI:txid2506421